Protein AF-B7ZEZ4-F1 (afdb_monomer_lite)

Foldseek 3Di:
DCVVCVVVCVVPPVVCVVVDQWDKDWACDPPDPPDPVSPDIDIDIDGDPPPPPDDDDDDPDPPDDD

Structure (mmCIF, N/CA/C/O backbone):
data_AF-B7ZEZ4-F1
#
_entry.id   AF-B7ZEZ4-F1
#
loop_
_atom_site.group_PDB
_atom_site.id
_atom_site.type_symbol
_atom_site.label_atom_id
_atom_site.label_alt_id
_atom_site.label_comp_id
_atom_site.label_asym_id
_atom_site.label_entity_id
_atom_site.label_seq_id
_atom_site.pdbx_PDB_ins_code
_atom_site.Cartn_x
_atom_site.Cartn_y
_atom_site.Cartn_z
_atom_site.occupancy
_atom_site.B_iso_or_equiv
_atom_site.auth_seq_id
_atom_site.auth_comp_id
_atom_site.auth_asym_id
_atom_site.auth_atom_id
_atom_site.pdbx_PDB_model_num
ATOM 1 N N . SER A 1 1 ? 6.444 14.627 -16.969 1.00 92.19 1 SER A N 1
ATOM 2 C CA . SER A 1 1 ? 7.167 13.353 -16.762 1.00 92.19 1 SER A CA 1
ATOM 3 C C . SER A 1 1 ? 6.995 12.911 -15.313 1.00 92.19 1 SER A C 1
ATOM 5 O O . SER A 1 1 ? 6.426 13.676 -14.541 1.00 92.19 1 SER A O 1
ATOM 7 N N . ILE A 1 2 ? 7.438 11.702 -14.948 1.00 94.56 2 ILE A N 1
ATOM 8 C CA . ILE A 1 2 ? 7.381 11.200 -13.561 1.00 94.56 2 ILE A CA 1
ATOM 9 C C . ILE A 1 2 ? 8.177 12.125 -12.629 1.00 94.56 2 ILE A C 1
ATOM 11 O O . ILE A 1 2 ? 7.606 12.670 -11.691 1.00 94.56 2 ILE A O 1
ATOM 15 N N . GLU A 1 3 ? 9.438 12.408 -12.968 1.00 96.69 3 GLU A N 1
ATOM 16 C CA . GLU A 1 3 ? 10.331 13.248 -12.151 1.00 96.69 3 GLU A CA 1
ATOM 17 C C . GLU A 1 3 ? 9.768 14.642 -11.862 1.00 96.69 3 GLU A C 1
ATOM 19 O O . GLU A 1 3 ? 9.816 15.110 -10.732 1.00 96.69 3 GLU A O 1
ATOM 24 N N . ALA A 1 4 ? 9.150 15.288 -12.855 1.00 97.50 4 ALA A N 1
ATOM 25 C CA . ALA A 1 4 ? 8.576 16.621 -12.672 1.00 97.50 4 ALA A CA 1
ATOM 26 C C . ALA A 1 4 ? 7.374 16.640 -11.710 1.00 97.50 4 ALA A C 1
ATOM 28 O O . ALA A 1 4 ? 7.064 17.682 -11.149 1.00 97.50 4 ALA A O 1
ATOM 29 N N . ARG A 1 5 ? 6.677 15.507 -11.544 1.00 97.56 5 ARG A N 1
ATOM 30 C CA . ARG A 1 5 ? 5.484 15.393 -10.688 1.00 97.56 5 ARG A CA 1
ATOM 31 C C . ARG A 1 5 ? 5.778 14.771 -9.329 1.00 97.56 5 ARG A C 1
ATOM 33 O O . ARG A 1 5 ? 4.909 14.799 -8.463 1.00 97.56 5 ARG A O 1
ATOM 40 N N . LYS A 1 6 ? 6.965 14.189 -9.154 1.00 97.31 6 LYS A N 1
ATOM 41 C CA . LYS A 1 6 ? 7.346 13.484 -7.933 1.00 97.31 6 LYS A CA 1
ATOM 42 C C . LYS A 1 6 ? 7.302 14.379 -6.683 1.00 97.31 6 LYS A C 1
ATOM 44 O O . LYS A 1 6 ? 6.706 13.929 -5.712 1.00 97.31 6 LYS A O 1
ATOM 49 N N . PRO A 1 7 ? 7.799 15.635 -6.692 1.00 98.44 7 PRO A N 1
ATOM 50 C CA . PRO A 1 7 ? 7.742 16.490 -5.503 1.00 98.44 7 PRO A CA 1
ATOM 51 C C . PRO A 1 7 ? 6.313 16.737 -5.003 1.00 98.44 7 PRO A C 1
ATOM 53 O O . PRO A 1 7 ? 6.040 16.570 -3.819 1.00 98.44 7 PRO A O 1
ATOM 56 N N . ASP A 1 8 ? 5.384 17.061 -5.908 1.00 98.44 8 ASP A N 1
ATOM 57 C CA . ASP A 1 8 ? 3.979 17.285 -5.546 1.00 98.44 8 ASP A CA 1
ATOM 58 C C . ASP A 1 8 ? 3.283 15.987 -5.122 1.00 98.44 8 ASP A C 1
ATOM 60 O O . ASP A 1 8 ? 2.459 15.980 -4.207 1.00 98.44 8 ASP A O 1
ATOM 64 N N . PHE A 1 9 ? 3.606 14.871 -5.780 1.00 98.44 9 PHE A N 1
ATOM 65 C CA . PHE A 1 9 ? 3.064 13.567 -5.412 1.00 98.44 9 PHE A CA 1
ATOM 66 C C . PHE A 1 9 ? 3.485 13.172 -3.993 1.00 98.44 9 PHE A C 1
ATOM 68 O O . PHE A 1 9 ? 2.630 12.817 -3.181 1.00 98.44 9 PHE A O 1
ATOM 75 N N . ASP A 1 10 ? 4.776 13.284 -3.686 1.00 98.19 10 ASP A N 1
ATOM 76 C CA . ASP A 1 10 ? 5.338 12.944 -2.380 1.00 98.19 10 ASP A CA 1
ATOM 77 C C . ASP A 1 10 ? 4.811 13.905 -1.289 1.00 98.19 10 ASP A C 1
ATOM 79 O O . ASP A 1 10 ? 4.562 13.484 -0.161 1.00 98.19 10 ASP A O 1
ATOM 83 N N . ALA A 1 11 ? 4.569 15.181 -1.621 1.00 98.31 11 ALA A N 1
ATOM 84 C CA . ALA A 1 11 ? 4.055 16.175 -0.675 1.00 98.31 11 ALA A CA 1
ATOM 85 C C . ALA A 1 11 ? 2.548 16.050 -0.387 1.00 98.31 11 ALA A C 1
ATOM 87 O O . ALA A 1 11 ? 2.124 16.289 0.744 1.00 98.31 11 ALA A O 1
ATOM 88 N N . TYR A 1 12 ? 1.728 15.704 -1.386 1.00 97.94 12 TYR A N 1
ATOM 89 C CA . TYR A 1 12 ? 0.267 15.847 -1.280 1.00 97.94 12 TYR A CA 1
ATOM 90 C C . TYR A 1 12 ? -0.527 14.563 -1.532 1.00 97.94 12 TYR A C 1
ATOM 92 O O . TYR A 1 12 ? -1.668 14.457 -1.077 1.00 97.94 12 TYR A O 1
ATOM 100 N N . VAL A 1 13 ? 0.032 13.583 -2.244 1.00 98.25 13 VAL A N 1
ATOM 101 C CA . VAL A 1 13 ? -0.676 12.343 -2.603 1.00 98.25 13 VAL A CA 1
ATOM 102 C C . VAL A 1 13 ? -0.236 11.188 -1.711 1.00 98.25 13 VAL A C 1
ATOM 104 O O . VAL A 1 13 ? -1.074 10.554 -1.073 1.00 98.25 13 VAL A O 1
ATOM 107 N N . GLU A 1 14 ? 1.068 10.936 -1.614 1.00 98.00 14 GLU A N 1
ATOM 108 C CA . GLU A 1 14 ? 1.609 9.836 -0.812 1.00 98.00 14 GLU A CA 1
ATOM 109 C C . GLU A 1 14 ? 1.211 9.878 0.677 1.00 98.00 14 GLU A C 1
ATOM 111 O O . GLU A 1 14 ? 0.823 8.825 1.198 1.00 98.00 14 GLU A O 1
ATOM 116 N N . PRO A 1 15 ? 1.190 11.039 1.366 1.00 98.56 15 PRO A N 1
ATOM 117 C CA . PRO A 1 15 ? 0.832 11.090 2.781 1.00 98.56 15 PRO A CA 1
ATOM 118 C C . PRO A 1 15 ? -0.587 10.599 3.072 1.00 98.56 15 PRO A C 1
ATOM 120 O O . PRO A 1 15 ? -0.861 10.197 4.199 1.00 98.56 15 PRO A O 1
ATOM 123 N N . GLN A 1 16 ? -1.487 10.584 2.083 1.00 98.38 16 GLN A N 1
ATOM 124 C CA . GLN A 1 16 ? -2.865 10.124 2.273 1.00 98.38 16 GLN A CA 1
ATOM 125 C C . GLN A 1 16 ? -2.948 8.626 2.606 1.00 98.38 16 GLN A C 1
ATOM 127 O O . GLN A 1 16 ? -3.900 8.204 3.261 1.00 98.38 16 GLN A O 1
ATOM 132 N N . LYS A 1 17 ? -1.929 7.830 2.239 1.00 98.06 17 LYS A N 1
ATOM 133 C CA . LYS A 1 17 ? -1.862 6.390 2.550 1.00 98.06 17 LYS A CA 1
ATOM 134 C C . LYS A 1 17 ? -1.988 6.104 4.050 1.00 98.06 17 LYS A C 1
ATOM 136 O O . LYS A 1 17 ? -2.553 5.081 4.413 1.00 98.06 17 LYS A O 1
ATOM 141 N N . GLN A 1 18 ? -1.510 7.001 4.919 1.00 97.44 18 GLN A N 1
ATOM 142 C CA . GLN A 1 18 ? -1.547 6.807 6.378 1.00 97.44 18 GLN A CA 1
ATOM 143 C C . GLN A 1 18 ? -2.971 6.791 6.961 1.00 97.44 18 GLN A C 1
ATOM 145 O O . GLN A 1 18 ? -3.188 6.296 8.066 1.00 97.44 18 GLN A O 1
ATOM 150 N N . TYR A 1 19 ? -3.938 7.349 6.231 1.00 97.81 19 TYR A N 1
ATOM 151 C CA . TYR A 1 19 ? -5.335 7.425 6.653 1.00 97.81 19 TYR A CA 1
ATOM 152 C C . TYR A 1 19 ? -6.194 6.309 6.062 1.00 97.81 19 TYR A C 1
ATOM 154 O O . TYR A 1 19 ? -7.349 6.173 6.454 1.00 97.81 19 TYR A O 1
ATOM 162 N N . ALA A 1 20 ? -5.655 5.523 5.130 1.00 98.25 20 ALA A N 1
ATOM 163 C CA . ALA A 1 20 ? -6.389 4.439 4.506 1.00 98.25 20 ALA A CA 1
ATOM 164 C C . ALA A 1 20 ? -6.520 3.248 5.466 1.00 98.25 20 ALA A C 1
ATOM 166 O O . ALA A 1 20 ? -5.546 2.830 6.092 1.00 98.25 20 ALA A O 1
ATOM 167 N N . ASP A 1 21 ? -7.716 2.663 5.532 1.00 98.50 21 ASP A N 1
ATOM 168 C CA . ASP A 1 21 ? -7.924 1.398 6.245 1.00 98.50 21 ASP A CA 1
ATOM 169 C C . ASP A 1 21 ? -7.309 0.217 5.476 1.00 98.50 21 ASP A C 1
ATOM 171 O O . ASP A 1 21 ? -6.929 -0.789 6.071 1.00 98.50 21 ASP A O 1
ATOM 175 N N . VAL A 1 22 ? -7.168 0.351 4.151 1.00 98.00 22 VAL A N 1
ATOM 176 C CA . VAL A 1 22 ? -6.544 -0.640 3.268 1.00 98.00 22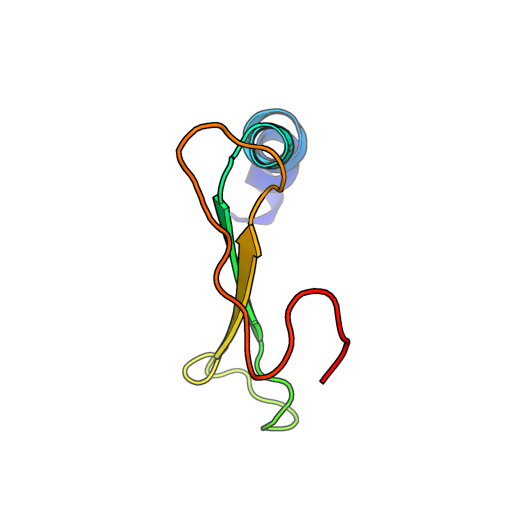 VAL A CA 1
ATOM 177 C C . VAL A 1 22 ? -5.685 0.050 2.207 1.00 98.00 22 VAL A C 1
ATOM 179 O O . VAL A 1 22 ? -6.145 0.969 1.530 1.00 98.00 22 VAL A O 1
ATOM 182 N N . VAL A 1 23 ? -4.456 -0.432 2.006 1.00 98.50 23 VAL A N 1
ATOM 183 C CA . VAL A 1 23 ? -3.555 -0.013 0.922 1.00 98.50 23 VAL A CA 1
ATOM 184 C C . VAL A 1 23 ? -3.148 -1.229 0.095 1.00 98.50 23 VAL A C 1
ATOM 186 O O . VAL A 1 23 ? -2.652 -2.219 0.631 1.00 98.50 23 VAL A O 1
ATOM 189 N N . ILE A 1 24 ? -3.314 -1.135 -1.224 1.00 98.56 24 ILE A N 1
ATOM 190 C CA . ILE A 1 24 ? -2.778 -2.109 -2.181 1.00 98.56 24 ILE A CA 1
ATOM 191 C C . ILE A 1 24 ? -1.494 -1.527 -2.773 1.00 98.56 24 ILE A C 1
ATOM 193 O O . ILE A 1 24 ? -1.534 -0.535 -3.501 1.00 98.56 24 ILE A O 1
ATOM 197 N N . GLU A 1 25 ? -0.352 -2.133 -2.459 1.00 98.12 25 GLU A N 1
ATOM 198 C CA . GLU A 1 25 ? 0.954 -1.715 -2.969 1.00 98.12 25 GLU A CA 1
ATOM 199 C C . GLU A 1 25 ? 1.409 -2.654 -4.089 1.00 98.12 25 GLU A C 1
ATOM 201 O O . GLU A 1 25 ? 1.503 -3.867 -3.897 1.00 98.12 25 GLU A O 1
ATOM 206 N N . VAL A 1 26 ? 1.701 -2.090 -5.261 1.00 97.81 26 VAL A N 1
ATOM 207 C CA . VAL A 1 26 ? 2.106 -2.838 -6.456 1.00 97.81 26 VAL A CA 1
ATOM 208 C C . VAL A 1 26 ? 3.594 -2.630 -6.703 1.00 97.81 26 VAL A C 1
ATOM 210 O O . VAL A 1 26 ? 4.043 -1.509 -6.936 1.00 97.81 26 VAL A O 1
ATOM 213 N N . LEU A 1 27 ? 4.362 -3.717 -6.657 1.00 97.00 27 LEU A N 1
ATOM 214 C CA . LEU A 1 27 ? 5.818 -3.707 -6.748 1.00 97.00 27 LEU A CA 1
ATOM 215 C C . LEU A 1 27 ? 6.292 -4.668 -7.850 1.00 97.00 27 LEU A C 1
ATOM 217 O O . LEU A 1 27 ? 5.591 -5.629 -8.188 1.00 97.00 27 LEU A O 1
ATOM 221 N N . PRO A 1 28 ? 7.508 -4.466 -8.384 1.00 97.12 28 PRO A N 1
ATOM 222 C CA . PRO A 1 28 ? 8.204 -5.480 -9.165 1.00 97.12 28 PRO A CA 1
ATOM 223 C C . PRO A 1 28 ? 8.198 -6.860 -8.504 1.00 97.12 28 PRO A C 1
ATOM 225 O O . PRO A 1 28 ? 8.381 -6.969 -7.287 1.00 97.12 28 PRO A O 1
ATOM 228 N N . THR A 1 29 ? 8.037 -7.916 -9.305 1.00 97.38 29 THR A N 1
ATOM 229 C CA . THR A 1 29 ? 8.240 -9.282 -8.813 1.00 97.38 29 THR A CA 1
ATOM 230 C C . THR A 1 29 ? 9.682 -9.497 -8.354 1.00 97.38 29 THR A C 1
ATOM 232 O O . THR A 1 29 ? 10.621 -8.910 -8.886 1.00 97.38 29 THR A O 1
ATOM 235 N N . GLN A 1 30 ? 9.853 -10.369 -7.363 1.00 96.00 30 GLN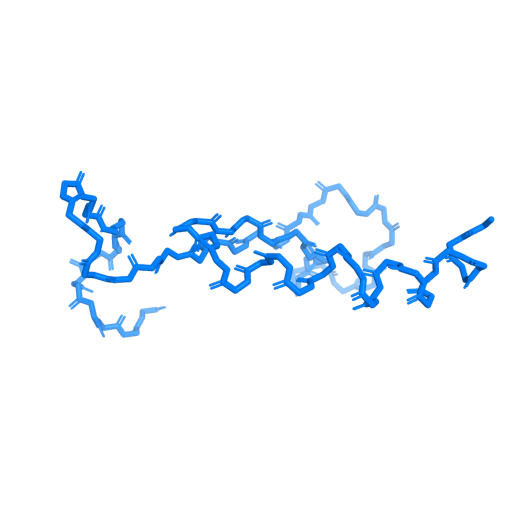 A N 1
ATOM 236 C CA . GLN A 1 30 ? 11.161 -10.863 -6.923 1.00 96.00 30 GLN A CA 1
ATOM 237 C C . GLN A 1 30 ? 11.425 -12.300 -7.394 1.00 96.00 30 GLN A C 1
ATOM 239 O O . GLN A 1 30 ? 12.500 -12.835 -7.150 1.00 96.00 30 GLN A O 1
ATOM 244 N N . LEU A 1 31 ? 10.450 -12.924 -8.065 1.00 96.75 31 LEU A N 1
ATOM 245 C CA . LEU A 1 31 ? 10.529 -14.315 -8.518 1.00 96.75 31 LEU A CA 1
ATOM 246 C C . LEU A 1 31 ? 11.286 -14.463 -9.844 1.00 96.75 31 LEU A C 1
ATOM 248 O O . LEU A 1 31 ? 11.794 -15.539 -10.141 1.00 96.75 31 LEU A O 1
ATOM 252 N N . ILE A 1 32 ? 11.346 -13.394 -10.646 1.00 96.00 32 ILE A N 1
ATOM 253 C CA . ILE A 1 32 ? 11.976 -13.383 -11.970 1.00 96.00 32 ILE A CA 1
ATOM 254 C C . ILE A 1 32 ? 13.106 -12.342 -11.956 1.00 96.00 32 ILE A C 1
ATOM 256 O O . ILE A 1 32 ? 12.828 -11.138 -11.978 1.00 96.00 32 ILE A O 1
ATOM 260 N N . PRO A 1 33 ? 14.381 -12.766 -11.893 1.00 94.62 33 PRO A N 1
ATOM 261 C CA . PRO A 1 33 ? 15.517 -11.851 -11.906 1.00 94.62 33 PRO A CA 1
ATOM 262 C C . PRO A 1 33 ? 15.57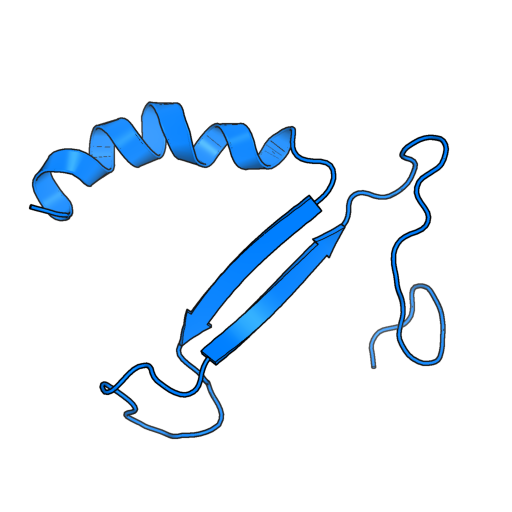2 -11.027 -13.195 1.00 94.62 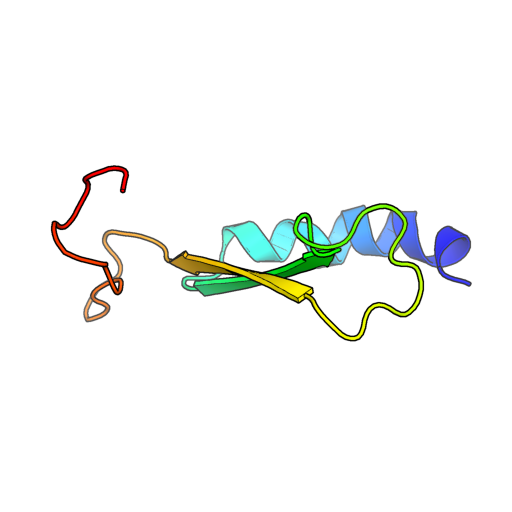33 PRO A C 1
ATOM 264 O O . PRO A 1 33 ? 15.465 -11.567 -14.292 1.00 94.62 33 PRO A O 1
ATOM 267 N N . GLY A 1 34 ? 15.771 -9.714 -13.064 1.00 92.44 34 GLY A N 1
ATOM 268 C CA . GLY A 1 34 ? 15.894 -8.813 -14.213 1.00 92.44 34 GLY A CA 1
ATOM 269 C C . GLY A 1 34 ? 14.587 -8.532 -14.961 1.00 92.44 34 GLY A C 1
ATOM 270 O O . GLY A 1 34 ? 14.648 -7.975 -16.056 1.00 92.44 34 GLY A O 1
ATOM 271 N N . ASP A 1 35 ? 13.422 -8.884 -14.399 1.00 93.69 35 ASP A N 1
ATOM 272 C CA . ASP A 1 35 ? 12.138 -8.572 -15.030 1.00 93.69 35 ASP A CA 1
ATOM 273 C C . ASP A 1 35 ? 11.942 -7.057 -15.191 1.00 93.69 35 ASP A C 1
ATOM 275 O O . ASP A 1 35 ? 11.805 -6.308 -14.217 1.00 93.69 35 ASP A O 1
ATOM 279 N N . ASN A 1 36 ? 11.871 -6.635 -16.451 1.00 92.25 36 ASN A N 1
ATOM 280 C CA . ASN A 1 36 ? 11.565 -5.273 -16.872 1.00 92.25 36 ASN A CA 1
ATOM 281 C C . ASN A 1 36 ? 10.234 -5.190 -17.633 1.00 92.25 36 ASN A C 1
ATOM 283 O O . ASN A 1 36 ? 9.802 -4.087 -17.965 1.00 92.25 36 ASN A O 1
ATOM 287 N N . GLU A 1 37 ? 9.571 -6.324 -17.893 1.00 93.62 37 GLU A N 1
ATOM 288 C CA . GLU A 1 37 ? 8.267 -6.351 -18.562 1.00 93.62 37 GLU A CA 1
ATOM 289 C C . GLU A 1 37 ? 7.133 -5.956 -17.615 1.00 93.62 37 GLU A C 1
ATOM 291 O O . GLU A 1 37 ? 6.101 -5.466 -18.075 1.00 93.62 37 GLU A O 1
ATOM 296 N N . ARG A 1 38 ? 7.319 -6.153 -16.299 1.00 93.38 38 ARG A N 1
ATOM 297 C CA . ARG A 1 38 ? 6.365 -5.761 -15.245 1.00 93.38 38 ARG A CA 1
ATOM 298 C C . ARG A 1 38 ? 4.972 -6.389 -15.413 1.00 93.38 38 ARG A C 1
ATOM 300 O O . ARG A 1 38 ? 3.975 -5.803 -15.001 1.00 93.38 38 ARG A O 1
ATOM 307 N N . LYS A 1 39 ? 4.896 -7.589 -16.002 1.00 95.81 39 LYS A N 1
ATOM 308 C CA . LYS A 1 39 ? 3.644 -8.364 -16.132 1.00 95.81 39 LYS A CA 1
ATOM 309 C C . LYS A 1 39 ? 3.365 -9.238 -14.911 1.00 95.81 39 LYS A C 1
ATOM 311 O O . LYS A 1 39 ? 2.208 -9.453 -14.566 1.00 95.81 39 LYS A O 1
ATOM 316 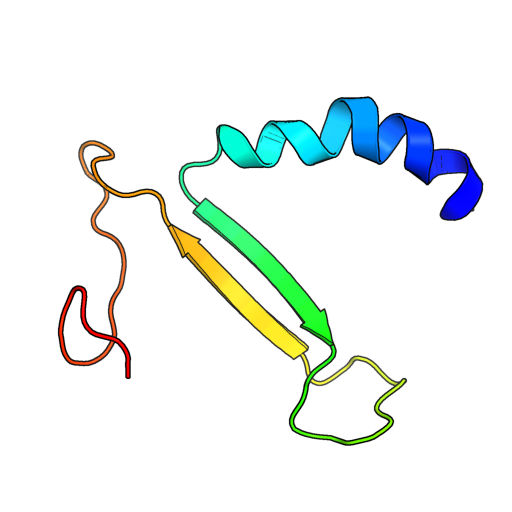N N . VAL A 1 40 ? 4.418 -9.735 -14.261 1.00 96.62 40 VAL A N 1
ATOM 317 C CA . VAL A 1 40 ? 4.329 -10.463 -12.990 1.00 96.62 40 VAL A CA 1
ATOM 318 C C . VAL A 1 40 ? 4.671 -9.487 -11.872 1.00 96.62 40 VAL A C 1
ATOM 320 O O . VAL A 1 40 ? 5.715 -8.838 -11.902 1.00 96.62 40 VAL A O 1
ATOM 323 N N . LEU A 1 41 ? 3.786 -9.364 -10.885 1.00 97.94 41 LEU A N 1
ATOM 324 C CA . LEU A 1 41 ? 3.864 -8.324 -9.863 1.00 97.94 41 LEU A CA 1
ATOM 325 C C . LEU A 1 41 ? 3.893 -8.939 -8.468 1.00 97.94 41 LEU A C 1
ATOM 327 O O . LEU A 1 41 ? 3.245 -9.951 -8.205 1.00 97.94 41 LEU A O 1
ATOM 331 N N . ARG A 1 42 ? 4.617 -8.286 -7.561 1.00 97.81 42 ARG A N 1
ATOM 332 C CA . ARG A 1 42 ? 4.511 -8.535 -6.125 1.00 97.81 42 ARG A CA 1
ATOM 333 C C . ARG A 1 42 ? 3.531 -7.518 -5.559 1.00 97.81 42 ARG A C 1
ATOM 335 O O . ARG A 1 42 ? 3.826 -6.326 -5.547 1.00 97.81 42 ARG A O 1
ATOM 342 N N . VAL A 1 43 ? 2.380 -7.985 -5.092 1.00 98.25 43 VAL A N 1
ATOM 343 C CA . VAL A 1 43 ? 1.332 -7.120 -4.542 1.00 98.25 43 VAL A CA 1
ATOM 344 C C . VAL A 1 43 ? 1.243 -7.325 -3.035 1.00 98.25 43 VAL A C 1
ATOM 346 O O . VAL A 1 43 ? 1.218 -8.464 -2.572 1.00 98.25 43 VAL A O 1
ATOM 349 N N . ARG A 1 44 ? 1.207 -6.231 -2.271 1.00 98.31 44 ARG A N 1
ATOM 350 C CA . ARG A 1 44 ? 0.962 -6.251 -0.822 1.00 98.31 44 ARG A CA 1
ATOM 351 C C . ARG A 1 44 ? -0.423 -5.684 -0.537 1.00 98.31 44 ARG A C 1
ATOM 353 O O . ARG A 1 44 ? -0.752 -4.610 -1.033 1.00 98.31 44 ARG A O 1
ATOM 360 N N . LEU A 1 45 ? -1.199 -6.388 0.283 1.00 98.38 45 LEU A N 1
ATOM 361 C CA . LEU A 1 45 ? -2.448 -5.898 0.863 1.00 98.38 45 LEU A CA 1
ATOM 362 C C . LEU A 1 45 ? -2.169 -5.504 2.317 1.00 98.38 45 LEU A C 1
ATOM 364 O O . LEU A 1 45 ? -2.033 -6.368 3.178 1.00 98.38 45 LEU A O 1
ATOM 368 N N . VAL A 1 46 ? -2.024 -4.206 2.575 1.00 98.12 46 VAL A N 1
ATOM 369 C CA . VAL A 1 46 ? -1.795 -3.663 3.920 1.00 98.12 46 VAL A CA 1
ATOM 370 C C . VAL A 1 46 ? -3.144 -3.265 4.500 1.00 98.12 46 VAL A C 1
ATOM 372 O O . VAL A 1 46 ? -3.847 -2.454 3.904 1.00 98.12 46 VAL A O 1
ATOM 375 N N . MET A 1 47 ? -3.513 -3.841 5.639 1.00 98.50 47 MET A N 1
ATOM 376 C CA . MET A 1 47 ? -4.811 -3.642 6.282 1.00 98.50 47 MET A CA 1
ATOM 377 C C . MET A 1 47 ? -4.601 -3.097 7.685 1.00 98.50 47 MET A C 1
ATOM 379 O O . MET A 1 47 ? -3.789 -3.622 8.443 1.00 98.50 47 MET A O 1
ATOM 383 N N . LYS A 1 48 ? -5.321 -2.033 8.022 1.00 98.06 48 LYS A N 1
ATOM 384 C CA . LYS A 1 48 ? -5.269 -1.405 9.336 1.00 98.06 48 LYS A CA 1
ATOM 385 C C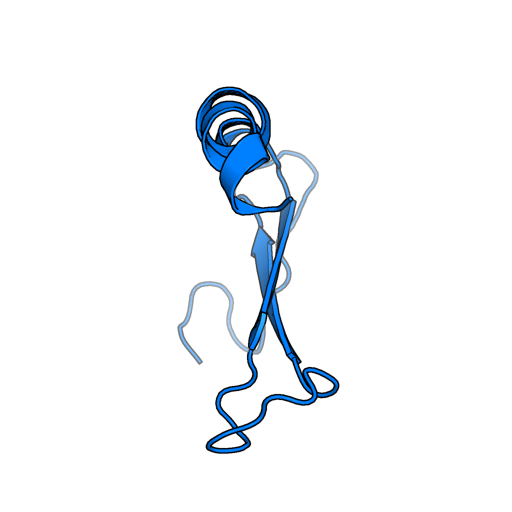 . LYS A 1 48 ? -6.038 -2.246 10.350 1.00 98.06 48 LYS A C 1
ATOM 387 O O . LYS A 1 48 ? -7.191 -2.607 10.128 1.00 98.06 48 LYS A O 1
ATOM 392 N N . GLU A 1 49 ? -5.407 -2.520 11.482 1.00 97.12 49 GLU A N 1
ATOM 393 C CA . GLU A 1 49 ? -6.041 -3.217 12.599 1.00 97.12 49 GLU A CA 1
ATOM 394 C C . GLU A 1 49 ? -6.929 -2.281 13.433 1.00 97.12 49 GLU A C 1
ATOM 396 O O . GLU A 1 49 ? -6.769 -1.057 13.427 1.00 97.12 49 GLU A O 1
ATOM 401 N N . GLY A 1 50 ? -7.881 -2.861 14.170 1.00 97.12 50 GLY A N 1
ATOM 402 C CA . GLY A 1 50 ? -8.738 -2.127 15.109 1.00 97.12 50 GLY A CA 1
ATOM 403 C C . GLY A 1 50 ? -9.807 -1.235 14.464 1.00 97.12 50 GLY A C 1
ATOM 404 O O . GLY A 1 50 ? -10.478 -0.477 15.167 1.00 97.12 50 GLY A O 1
ATOM 405 N N . VAL A 1 51 ? -9.996 -1.312 13.144 1.00 98.00 51 VAL A N 1
ATOM 406 C CA . VAL A 1 51 ? -11.066 -0.593 12.441 1.00 98.00 51 VAL A CA 1
ATOM 407 C C . VAL A 1 51 ? -12.404 -1.278 12.721 1.00 98.00 51 VAL A C 1
ATOM 409 O O . VAL A 1 51 ? -12.580 -2.479 12.525 1.00 98.00 51 VAL A O 1
ATOM 412 N N . LYS A 1 52 ? -13.380 -0.508 13.209 1.00 98.12 52 LYS A N 1
ATOM 413 C CA . LYS A 1 52 ? -14.700 -1.038 13.566 1.00 98.12 52 LYS A CA 1
ATOM 414 C C . LYS A 1 52 ? -15.374 -1.666 12.341 1.00 98.12 52 LYS A C 1
ATOM 416 O O . LYS A 1 52 ? -15.484 -1.018 11.307 1.00 98.12 52 LYS A O 1
ATOM 421 N N . TYR A 1 53 ? -15.895 -2.885 12.502 1.00 97.62 53 TYR A N 1
ATOM 422 C CA . TYR A 1 53 ? -16.550 -3.668 11.440 1.00 97.62 53 TYR A CA 1
ATOM 423 C C . TYR A 1 53 ? -15.633 -4.075 10.280 1.00 97.62 53 TYR A C 1
ATOM 425 O O . TYR A 1 53 ? -16.119 -4.393 9.195 1.00 97.62 53 TYR A O 1
ATOM 433 N N . PHE A 1 54 ? -14.323 -4.101 10.511 1.00 97.69 54 PHE A N 1
ATOM 434 C CA . PHE A 1 54 ? -13.346 -4.543 9.534 1.00 97.69 54 PHE A CA 1
ATOM 435 C C . PHE A 1 54 ? -12.399 -5.559 10.173 1.00 97.69 54 PHE A C 1
ATOM 437 O O . PHE A 1 54 ? -11.692 -5.246 11.128 1.00 97.69 54 PHE A O 1
ATOM 444 N N . ASN A 1 55 ? -12.401 -6.776 9.632 1.00 97.50 55 ASN A N 1
ATOM 445 C CA . ASN A 1 55 ? -11.537 -7.863 10.077 1.00 97.50 55 ASN A CA 1
ATOM 446 C C . ASN A 1 55 ? -10.477 -8.097 8.987 1.00 97.50 55 ASN A C 1
ATOM 448 O O . ASN A 1 55 ? -10.856 -8.511 7.885 1.00 97.50 55 ASN A O 1
ATOM 452 N N . PRO A 1 56 ? -9.186 -7.809 9.247 1.00 98.00 56 PRO A N 1
ATOM 453 C CA . PRO A 1 56 ? -8.113 -8.077 8.297 1.00 98.00 56 PRO A CA 1
ATOM 454 C C . PRO A 1 56 ? -8.083 -9.550 7.876 1.00 98.00 56 PRO A C 1
ATOM 456 O O . PRO A 1 56 ? -8.306 -10.446 8.688 1.00 98.00 56 PRO A O 1
ATOM 459 N N . VAL A 1 57 ? -7.798 -9.816 6.600 1.00 97.94 57 VAL A N 1
ATOM 460 C CA . VAL A 1 57 ? -7.587 -11.199 6.155 1.00 97.94 57 VAL A CA 1
ATOM 461 C C . VAL A 1 57 ? -6.230 -11.703 6.643 1.00 97.94 57 VAL A C 1
ATOM 463 O O . VAL A 1 57 ? -5.250 -10.961 6.668 1.00 97.94 57 VAL A O 1
ATOM 466 N N . TYR A 1 58 ? -6.159 -12.980 6.990 1.00 97.25 58 TYR A N 1
ATOM 467 C CA . TYR A 1 58 ? -4.925 -13.644 7.394 1.00 97.25 58 TYR A CA 1
ATOM 468 C C . TYR A 1 58 ? -4.783 -14.975 6.654 1.00 97.25 58 TYR A C 1
ATOM 470 O O . TYR A 1 58 ? -5.733 -15.472 6.041 1.00 97.25 58 TYR A O 1
ATOM 478 N N . LEU A 1 59 ? -3.581 -15.545 6.694 1.00 97.19 59 LEU A N 1
ATOM 479 C CA . LEU A 1 59 ? -3.289 -16.848 6.112 1.00 97.19 59 LEU A CA 1
ATOM 480 C C . LEU A 1 59 ? -2.776 -17.781 7.212 1.00 97.19 59 LEU A C 1
ATOM 482 O O . LEU A 1 59 ? -1.796 -17.470 7.877 1.00 97.19 59 LEU A O 1
ATOM 486 N N . PHE A 1 60 ? -3.441 -18.926 7.370 1.00 95.88 60 PHE A N 1
ATOM 487 C CA . PHE A 1 60 ? -3.218 -19.934 8.415 1.00 95.88 60 PHE A CA 1
ATOM 488 C C . PHE A 1 60 ? -3.501 -19.473 9.849 1.00 95.88 60 PHE A C 1
ATOM 490 O O . PHE A 1 60 ? -4.490 -19.924 10.422 1.00 95.88 60 PHE A O 1
ATOM 497 N N . ASP A 1 61 ? -2.661 -18.608 10.414 1.00 93.12 61 ASP A N 1
ATOM 498 C CA . ASP A 1 61 ? -2.709 -18.204 11.822 1.00 93.12 61 ASP A CA 1
ATOM 499 C C . ASP A 1 61 ? -2.618 -16.678 11.946 1.00 93.12 61 ASP A C 1
ATOM 501 O O . ASP A 1 61 ? -1.698 -16.051 11.415 1.00 93.12 61 ASP A O 1
ATOM 505 N N . GLU A 1 62 ? -3.614 -16.072 12.589 1.00 92.75 62 GLU A N 1
ATOM 506 C CA . GLU A 1 62 ? -3.748 -14.617 12.678 1.00 92.75 62 GLU A CA 1
ATOM 507 C C . GLU A 1 62 ? -2.639 -14.024 13.561 1.00 92.75 62 GLU A C 1
ATOM 509 O O . GLU A 1 62 ? -2.419 -14.458 14.688 1.00 92.75 62 GLU A O 1
ATOM 514 N N . GLY A 1 63 ? -1.924 -13.019 13.045 1.00 89.81 63 GLY A N 1
ATOM 515 C CA . GLY A 1 63 ? -0.827 -12.346 13.754 1.00 89.81 63 GLY A CA 1
ATOM 516 C C . GLY A 1 63 ? 0.541 -13.038 13.659 1.00 89.81 63 GLY A C 1
ATOM 517 O O . GLY A 1 63 ? 1.552 -12.432 14.019 1.00 89.81 63 GLY A O 1
ATOM 518 N N . SER A 1 64 ? 0.607 -14.261 13.128 1.00 93.25 64 SER A N 1
ATOM 519 C CA . SER A 1 64 ? 1.866 -14.972 12.878 1.00 93.25 64 SER A CA 1
ATOM 520 C C . SER A 1 64 ? 2.535 -14.541 11.566 1.00 93.25 64 SER A C 1
ATOM 522 O O . SER A 1 64 ? 1.892 -14.056 10.636 1.00 93.25 64 SER A O 1
ATOM 524 N N . THR A 1 65 ? 3.856 -14.732 11.472 1.00 92.88 65 THR A N 1
ATOM 525 C CA . THR A 1 65 ? 4.594 -14.602 10.201 1.00 92.88 65 THR A CA 1
ATOM 526 C C . THR A 1 65 ? 4.712 -15.976 9.554 1.00 92.88 65 THR A C 1
ATOM 528 O O . THR A 1 65 ? 5.234 -16.896 10.186 1.00 92.88 65 THR A O 1
ATOM 531 N N . VAL A 1 66 ? 4.241 -16.102 8.311 1.00 87.19 66 VAL A N 1
ATOM 532 C CA . VAL A 1 66 ? 4.225 -17.351 7.531 1.00 87.19 66 VAL A CA 1
ATOM 533 C C . VAL A 1 66 ? 4.976 -17.187 6.218 1.00 87.19 66 VAL A C 1
ATOM 535 O O . VAL A 1 66 ? 4.892 -16.084 5.631 1.00 87.19 66 VAL A O 1
#

Sequence (66 aa):
SIEARKPDFDAYVEPQKQYADVVIEVLPTQLIPGDNERKVLRVRLVMKEGVKYFNPVYLFDEGSTV

Organism: NCBI:txid480368

InterPro domains:
  IPR006083 Phosphoribulokinase/uridine kinase [PF00485] (1-32)
  IPR027417 P-loop containing nucleoside triphosphate hydrolase [G3DSA:3.40.50.300] (1-62)

Radius of gyration: 15.89 Å; chains: 1; bounding box: 32×37×34 Å

pLDDT: mean 96.61, std 2.36, range [87.19, 98.56]

Secondary structure (DSSP, 8-state):
-HHHHHHHIIIIIGGGGGG-SEEEEEEE-SSSTT--S--SEEEEEEE-TT-TT-----SSSTT---